Protein AF-A0A7W2ARF7-F1 (afdb_monomer)

pLDDT: mean 76.16, std 18.55, range [41.62, 95.25]

Foldseek 3Di:
DPPPPVFPFDPQCRLQQWDADPVGDIDGDPQNRSRRGDPPCPPCPDPPDDDPDD

Structure (mmCIF, N/CA/C/O backbone):
data_AF-A0A7W2ARF7-F1
#
_entry.id   AF-A0A7W2ARF7-F1
#
loop_
_atom_site.group_PDB
_atom_site.id
_atom_site.type_symbol
_atom_site.label_atom_id
_atom_site.label_alt_id
_atom_site.label_comp_id
_atom_site.label_asym_id
_atom_site.label_entity_id
_atom_site.label_seq_id
_atom_site.pdbx_PDB_ins_code
_atom_site.Cartn_x
_atom_site.Cartn_y
_atom_site.Cartn_z
_atom_site.occupancy
_atom_site.B_iso_or_equiv
_atom_site.auth_seq_id
_atom_site.auth_comp_id
_atom_site.auth_asym_id
_atom_site.auth_atom_id
_atom_site.pdbx_PDB_model_num
ATOM 1 N N . MET A 1 1 ? 6.219 -10.907 28.050 1.00 41.62 1 MET A N 1
ATOM 2 C CA . MET A 1 1 ? 5.101 -11.441 27.242 1.00 41.62 1 MET A CA 1
ATOM 3 C C . MET A 1 1 ? 4.987 -10.599 25.979 1.00 41.62 1 MET A C 1
ATOM 5 O O . MET A 1 1 ? 4.715 -9.414 26.090 1.00 41.62 1 MET A O 1
ATOM 9 N N . VAL A 1 2 ? 5.307 -11.156 24.807 1.00 51.75 2 VAL A N 1
ATOM 10 C CA . VAL A 1 2 ? 5.117 -10.465 23.520 1.00 51.75 2 VAL A CA 1
ATOM 11 C C . VAL A 1 2 ? 3.664 -10.692 23.124 1.00 51.75 2 VAL A C 1
ATOM 13 O O . VAL A 1 2 ? 3.281 -11.813 22.799 1.00 51.75 2 VAL A O 1
ATOM 16 N N . THR A 1 3 ? 2.831 -9.662 23.229 1.00 46.31 3 THR A N 1
ATOM 17 C CA . THR A 1 3 ? 1.449 -9.709 22.752 1.00 46.31 3 THR A CA 1
ATOM 18 C C . THR A 1 3 ? 1.500 -9.755 21.229 1.00 46.31 3 THR A C 1
ATOM 20 O O . THR A 1 3 ? 1.678 -8.729 20.578 1.00 46.31 3 THR A O 1
ATOM 23 N N . VAL A 1 4 ? 1.391 -10.951 20.648 1.00 53.47 4 VAL A N 1
ATOM 24 C CA . VAL A 1 4 ? 1.169 -11.105 19.208 1.00 53.47 4 VAL A CA 1
ATOM 25 C C . VAL A 1 4 ? -0.236 -10.603 18.902 1.00 53.47 4 VAL A C 1
ATOM 27 O O . VAL A 1 4 ? -1.217 -11.345 18.930 1.00 53.47 4 VAL A O 1
ATOM 30 N N . VAL A 1 5 ? -0.351 -9.296 18.668 1.00 57.56 5 VAL A N 1
ATOM 31 C CA . VAL A 1 5 ? -1.529 -8.718 18.031 1.00 57.56 5 VAL A CA 1
ATOM 32 C C . VAL A 1 5 ? -1.596 -9.413 16.677 1.00 57.56 5 VAL A C 1
ATOM 34 O O . VAL A 1 5 ? -0.749 -9.171 15.822 1.00 57.56 5 VAL A O 1
ATOM 37 N N . SER A 1 6 ? -2.506 -10.381 16.536 1.00 57.69 6 SER A N 1
ATOM 38 C CA . SER A 1 6 ? -2.690 -11.141 15.297 1.00 57.69 6 SER A CA 1
ATOM 39 C C . SER A 1 6 ? -3.374 -10.229 14.296 1.00 57.69 6 SER A C 1
ATOM 41 O O . SER A 1 6 ? -4.570 -10.347 14.028 1.00 57.69 6 SER A O 1
ATOM 43 N N . ASP A 1 7 ? -2.621 -9.241 13.831 1.00 73.12 7 ASP A N 1
ATOM 44 C CA . ASP A 1 7 ? -3.068 -8.368 12.782 1.00 73.12 7 ASP A CA 1
ATOM 45 C C . ASP A 1 7 ? -3.180 -9.210 11.513 1.00 73.12 7 ASP A C 1
ATOM 47 O O . ASP A 1 7 ? -2.235 -9.883 11.084 1.00 73.12 7 ASP A O 1
ATOM 51 N N . LYS A 1 8 ? -4.405 -9.283 10.996 1.00 85.69 8 LYS A N 1
ATOM 52 C CA . LYS A 1 8 ? -4.696 -10.082 9.819 1.00 85.69 8 LYS A CA 1
ATOM 53 C C . LYS A 1 8 ? -3.964 -9.421 8.664 1.00 85.69 8 LYS A C 1
ATOM 55 O O . LYS A 1 8 ? -4.164 -8.245 8.375 1.00 85.69 8 LYS A O 1
ATOM 60 N N . LYS A 1 9 ? -3.125 -10.201 7.993 1.00 90.81 9 LYS A N 1
ATOM 61 C CA . LYS A 1 9 ? -2.444 -9.786 6.771 1.00 90.81 9 LYS A CA 1
ATOM 62 C C . LYS A 1 9 ? -3.458 -9.173 5.801 1.00 90.81 9 LYS A C 1
ATOM 64 O O . LYS A 1 9 ? -4.521 -9.750 5.581 1.00 90.81 9 LYS A O 1
ATOM 69 N N . CYS A 1 1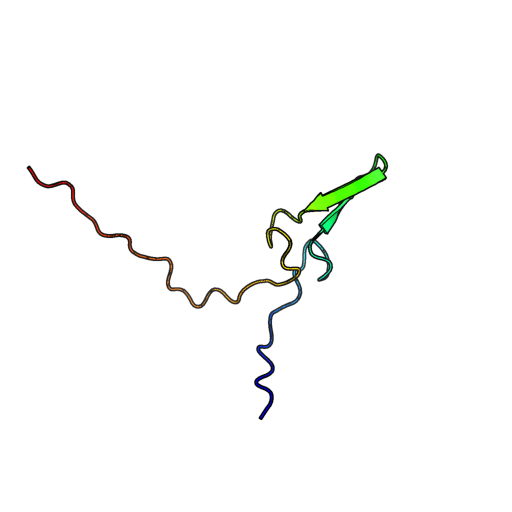0 ? -3.148 -7.997 5.255 1.00 90.75 10 CYS A N 1
ATOM 70 C CA . CYS A 1 10 ? -4.029 -7.354 4.285 1.00 90.75 10 CYS A CA 1
ATOM 71 C C . CYS A 1 10 ? -4.155 -8.224 3.033 1.00 90.75 10 CYS A C 1
ATOM 73 O O . CYS A 1 10 ? -3.158 -8.479 2.366 1.00 90.75 10 CYS A O 1
ATOM 75 N N . GLU A 1 11 ? -5.379 -8.649 2.722 1.00 91.50 11 GLU A N 1
ATOM 76 C CA . GLU A 1 11 ? -5.695 -9.579 1.628 1.00 91.50 11 GLU A CA 1
ATOM 77 C C . GLU A 1 11 ? -5.412 -8.976 0.243 1.00 91.50 11 GLU A C 1
ATOM 79 O O . GLU A 1 11 ? -5.196 -9.701 -0.720 1.00 91.50 11 GLU A O 1
ATOM 84 N N . TYR A 1 12 ? -5.366 -7.644 0.144 1.00 90.94 12 TYR A N 1
ATOM 85 C CA . TYR A 1 12 ? -5.170 -6.928 -1.120 1.00 90.94 12 TYR A CA 1
ATOM 86 C C . TYR A 1 12 ? -3.706 -6.767 -1.516 1.00 90.94 12 TYR A C 1
ATOM 88 O O . TYR A 1 12 ? -3.367 -6.853 -2.690 1.00 90.94 12 TYR A O 1
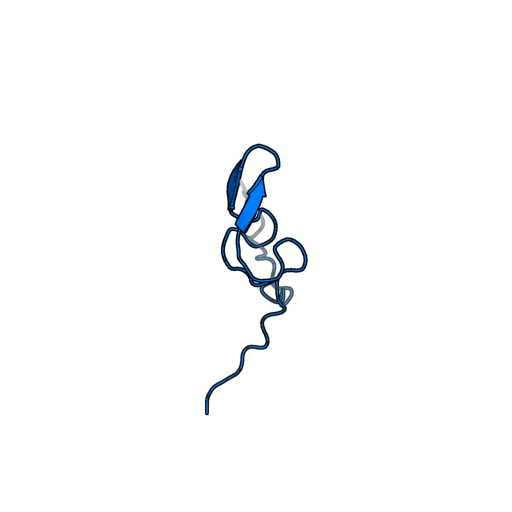ATOM 96 N N . CYS A 1 13 ? -2.842 -6.484 -0.543 1.00 92.81 13 CYS A N 1
ATOM 97 C CA . CYS A 1 13 ? -1.404 -6.328 -0.779 1.00 92.81 13 CYS A CA 1
ATOM 98 C C . CYS A 1 13 ? -0.599 -7.516 -0.272 1.00 92.81 13 CYS A C 1
ATOM 100 O O . CYS A 1 13 ? 0.623 -7.430 -0.218 1.00 92.81 13 CYS A O 1
ATOM 102 N N . ASP A 1 14 ? -1.276 -8.574 0.176 1.00 91.31 14 ASP A N 1
ATOM 103 C CA . ASP A 1 14 ? -0.666 -9.726 0.819 1.00 91.31 14 ASP A CA 1
ATOM 104 C C . ASP A 1 14 ? 0.402 -9.274 1.833 1.00 91.31 14 ASP A C 1
ATOM 106 O O . ASP A 1 14 ? 1.562 -9.678 1.800 1.00 91.31 14 ASP A O 1
ATOM 110 N N . GLY A 1 15 ? 0.007 -8.415 2.774 1.00 91.44 15 GLY A N 1
ATOM 111 C CA . GLY A 1 15 ? 0.879 -8.007 3.880 1.00 91.44 15 GLY A CA 1
ATOM 112 C C . GLY A 1 15 ? 1.960 -6.985 3.547 1.00 91.44 15 GLY A C 1
ATOM 113 O O . GLY A 1 15 ? 2.618 -6.500 4.461 1.00 91.44 15 GLY A O 1
ATOM 114 N N . GLN A 1 16 ? 2.143 -6.633 2.275 1.00 93.06 16 GLN A N 1
ATOM 115 C CA . GLN A 1 16 ? 3.256 -5.780 1.859 1.00 93.06 16 GLN A CA 1
ATOM 116 C C . GLN A 1 16 ? 3.027 -4.293 2.143 1.00 93.06 16 GLN A C 1
ATOM 118 O O . GLN A 1 16 ? 3.977 -3.534 2.292 1.00 93.06 16 GLN A O 1
ATOM 123 N N . GLY A 1 17 ? 1.767 -3.861 2.217 1.00 92.88 17 GLY A N 1
ATOM 124 C CA . GLY A 1 17 ? 1.401 -2.454 2.404 1.00 92.88 17 GLY A CA 1
ATOM 125 C C . GLY A 1 17 ? 1.388 -1.635 1.113 1.00 92.88 17 GLY A C 1
ATOM 126 O O . GLY A 1 17 ? 0.879 -0.520 1.109 1.00 9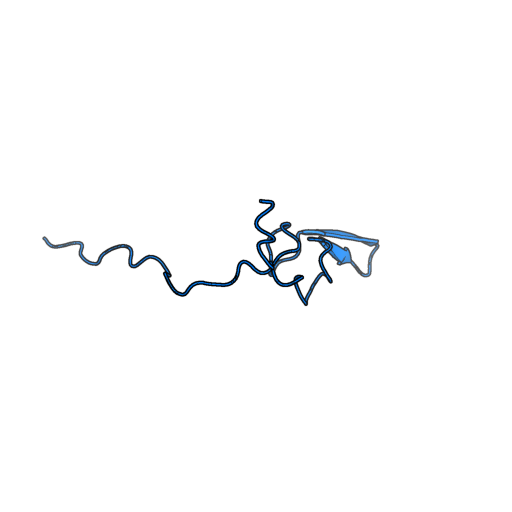2.88 17 GLY A O 1
ATOM 127 N N . TYR A 1 18 ? 1.839 -2.195 -0.003 1.00 94.00 18 TYR A N 1
ATOM 128 C CA . TYR A 1 18 ? 1.809 -1.573 -1.323 1.00 94.00 18 TYR A CA 1
ATOM 129 C C . TYR A 1 18 ? 1.394 -2.598 -2.380 1.00 94.00 18 TYR A C 1
ATOM 131 O O . TYR A 1 18 ? 1.451 -3.805 -2.145 1.00 94.00 18 TYR A O 1
ATOM 139 N N . VAL A 1 19 ? 0.941 -2.116 -3.531 1.00 93.25 19 VAL A N 1
ATOM 140 C CA . VAL A 1 19 ? 0.638 -2.946 -4.702 1.00 93.25 19 VAL A CA 1
ATOM 141 C C . VAL A 1 19 ? 1.539 -2.531 -5.854 1.00 93.25 19 VAL A C 1
ATOM 143 O O . VAL A 1 19 ? 1.952 -1.375 -5.937 1.00 93.25 19 VAL A O 1
ATOM 146 N N . ASN A 1 20 ? 1.878 -3.482 -6.718 1.00 93.00 20 ASN A N 1
ATOM 147 C CA . ASN A 1 20 ? 2.712 -3.224 -7.884 1.00 93.00 20 ASN A CA 1
ATOM 148 C C . ASN A 1 20 ? 1.816 -2.821 -9.061 1.00 93.00 20 ASN A C 1
ATOM 150 O O . ASN A 1 20 ? 0.855 -3.530 -9.368 1.00 93.00 20 ASN A O 1
ATOM 154 N N . LEU A 1 21 ? 2.117 -1.704 -9.720 1.00 89.19 21 LEU A N 1
ATOM 155 C CA . LEU A 1 21 ? 1.355 -1.249 -10.879 1.00 89.19 21 LEU A CA 1
ATOM 156 C C . LEU A 1 21 ? 1.769 -2.031 -12.127 1.00 89.19 21 LEU A C 1
ATOM 158 O O . LEU A 1 21 ? 2.936 -2.385 -12.300 1.00 89.19 21 LEU A O 1
ATOM 162 N N . LEU A 1 22 ? 0.819 -2.251 -13.042 1.00 90.50 22 LEU A N 1
ATOM 163 C CA . LEU A 1 22 ? 1.068 -2.966 -14.303 1.00 90.50 22 LEU A CA 1
ATOM 164 C C . LEU A 1 22 ? 2.126 -2.272 -15.173 1.00 90.50 22 LEU A C 1
ATOM 166 O O . LEU A 1 22 ? 2.866 -2.936 -15.890 1.00 90.50 22 LEU A O 1
ATOM 170 N N . LEU A 1 23 ? 2.203 -0.941 -15.098 1.00 93.06 23 LEU A N 1
ATOM 171 C CA . LEU A 1 23 ? 3.179 -0.128 -15.829 1.00 93.06 23 LEU A CA 1
ATOM 172 C C . LEU A 1 23 ? 4.532 -0.020 -15.099 1.00 93.06 23 LEU A C 1
ATOM 174 O O . LEU A 1 23 ? 5.412 0.717 -15.539 1.00 93.06 23 LEU A O 1
ATOM 178 N N . GLY A 1 24 ? 4.701 -0.754 -13.997 1.00 89.69 24 GLY A N 1
ATOM 179 C CA . GLY A 1 24 ? 5.843 -0.657 -13.098 1.00 89.69 24 GLY A CA 1
ATOM 180 C C . GLY A 1 24 ? 5.649 0.394 -12.002 1.00 89.69 24 GLY A C 1
ATOM 181 O O . GLY A 1 24 ? 4.855 1.326 -12.126 1.00 89.69 24 GLY A O 1
ATOM 182 N N . GLY A 1 25 ? 6.394 0.226 -10.909 1.00 90.81 25 GLY A N 1
ATOM 183 C CA . GLY A 1 25 ? 6.280 1.047 -9.702 1.00 90.81 25 GLY A CA 1
ATOM 184 C C . GLY A 1 25 ? 5.307 0.471 -8.675 1.00 90.81 25 GLY A C 1
ATOM 185 O O . GLY A 1 25 ? 4.604 -0.506 -8.933 1.00 90.81 25 GLY A O 1
ATOM 186 N N . SER A 1 26 ? 5.281 1.084 -7.496 1.00 94.12 26 SER A N 1
ATOM 187 C CA . SER A 1 26 ? 4.398 0.702 -6.401 1.00 94.12 26 SER A CA 1
ATOM 188 C C . SER A 1 26 ? 3.585 1.891 -5.910 1.00 94.12 26 SER A C 1
ATOM 190 O O . SER A 1 26 ? 4.078 3.015 -5.829 1.00 94.12 26 SER A O 1
ATOM 192 N N . GLU A 1 27 ? 2.330 1.634 -5.563 1.00 93.75 27 GLU A N 1
ATOM 193 C CA . GLU A 1 27 ? 1.499 2.582 -4.826 1.00 93.75 27 GLU A CA 1
ATOM 194 C C . GLU A 1 27 ? 1.125 2.001 -3.468 1.00 93.75 27 GLU A C 1
ATOM 196 O O . GLU A 1 27 ? 1.029 0.783 -3.283 1.00 93.75 27 GLU A O 1
ATOM 201 N N . SER A 1 28 ? 0.902 2.885 -2.501 1.00 95.25 28 SER A N 1
A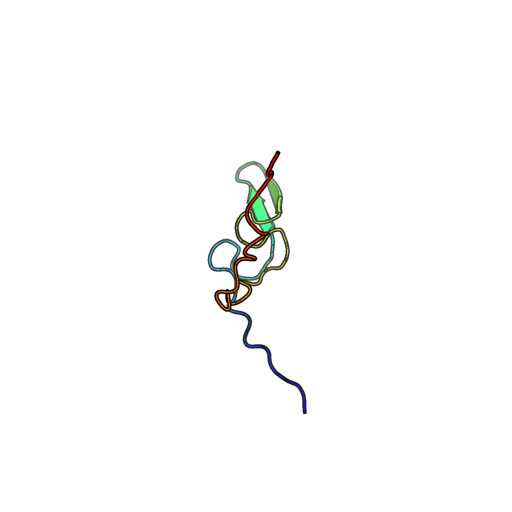TOM 202 C CA . SER A 1 28 ? 0.413 2.502 -1.182 1.00 95.25 28 SER A CA 1
ATOM 203 C C . SER A 1 28 ? -0.920 1.766 -1.306 1.00 95.25 28 SER A C 1
ATOM 205 O O . SER A 1 28 ? -1.846 2.237 -1.961 1.00 95.25 28 SER A O 1
ATOM 207 N N . CYS A 1 29 ? -1.043 0.618 -0.642 1.00 93.62 29 CYS A N 1
ATOM 208 C CA . CYS A 1 29 ? -2.240 -0.207 -0.724 1.00 93.62 29 CYS A CA 1
ATOM 209 C C . CYS A 1 29 ? -3.449 0.567 -0.194 1.00 93.62 29 CYS A C 1
ATOM 211 O O . CYS A 1 29 ? -3.476 0.951 0.974 1.00 93.62 29 CYS A O 1
ATOM 213 N N . TYR A 1 30 ? -4.470 0.745 -1.029 1.00 91.19 30 TYR A N 1
ATOM 214 C CA . TYR A 1 30 ? -5.659 1.529 -0.686 1.00 91.19 30 TYR A CA 1
ATOM 215 C C . TYR A 1 30 ? -6.448 0.967 0.510 1.00 91.19 30 TYR A C 1
ATOM 217 O O . TYR A 1 30 ? -7.107 1.720 1.218 1.00 91.19 30 TYR A O 1
ATOM 225 N N . ALA A 1 31 ? -6.389 -0.348 0.749 1.00 88.94 31 ALA A N 1
ATOM 226 C CA . ALA 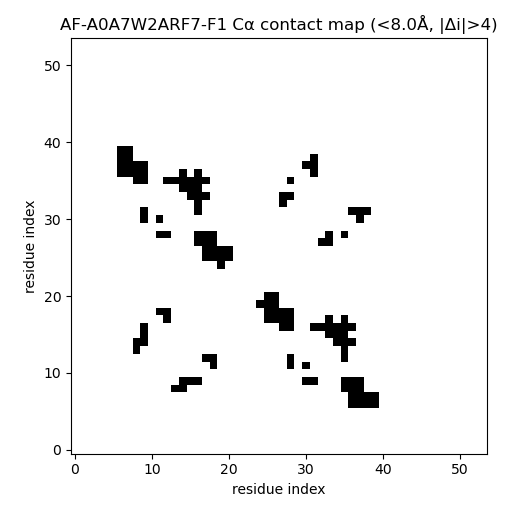A 1 31 ? -7.184 -1.009 1.785 1.00 88.94 31 ALA A CA 1
ATOM 227 C C . ALA A 1 31 ? -6.579 -0.870 3.189 1.00 88.94 31 ALA A C 1
ATOM 229 O O . ALA A 1 31 ? -7.306 -0.758 4.176 1.00 88.94 31 ALA A O 1
ATOM 230 N N . CYS A 1 32 ? -5.248 -0.889 3.286 1.00 91.38 32 CYS A N 1
ATOM 231 C CA . CYS A 1 32 ? -4.529 -0.763 4.555 1.00 91.38 32 CYS A CA 1
ATOM 232 C C . CYS A 1 32 ? -3.732 0.543 4.671 1.00 91.38 32 CYS A C 1
ATOM 234 O O . CYS A 1 32 ? -3.070 0.764 5.677 1.00 91.38 32 CYS A O 1
ATOM 236 N N . HIS A 1 33 ? -3.781 1.415 3.663 1.00 91.25 33 HIS A N 1
ATOM 237 C CA . HIS A 1 33 ? -3.069 2.693 3.615 1.00 91.25 33 HIS A CA 1
ATOM 238 C C . HIS A 1 33 ? -1.572 2.581 3.954 1.00 91.25 33 HIS A C 1
ATOM 240 O O . HIS A 1 33 ? -1.033 3.407 4.686 1.00 91.25 33 HIS A O 1
ATOM 246 N N . GLY A 1 34 ? -0.892 1.543 3.457 1.00 91.00 34 GLY A N 1
ATOM 247 C CA . GLY A 1 34 ? 0.540 1.352 3.716 1.00 91.00 34 GLY A CA 1
ATOM 248 C C . GLY A 1 34 ? 0.887 0.460 4.906 1.00 91.00 34 GLY A C 1
ATOM 249 O O . GLY A 1 34 ? 2.052 0.119 5.071 1.00 91.00 34 GLY A O 1
ATOM 250 N N . THR A 1 35 ? -0.074 0.041 5.738 1.00 91.88 35 THR A N 1
ATOM 251 C CA . THR A 1 35 ? 0.263 -0.680 6.981 1.00 91.88 35 THR A CA 1
ATOM 252 C C . THR A 1 35 ? 0.525 -2.176 6.788 1.00 91.88 35 THR A C 1
ATOM 254 O O . THR A 1 35 ? 1.022 -2.830 7.702 1.00 91.88 35 THR A O 1
ATOM 257 N N . GLY A 1 36 ? 0.140 -2.755 5.644 1.00 91.19 36 GLY A N 1
ATOM 258 C CA . GLY A 1 36 ? 0.227 -4.205 5.385 1.00 91.19 36 GLY A CA 1
ATOM 259 C C . GLY A 1 36 ? -0.73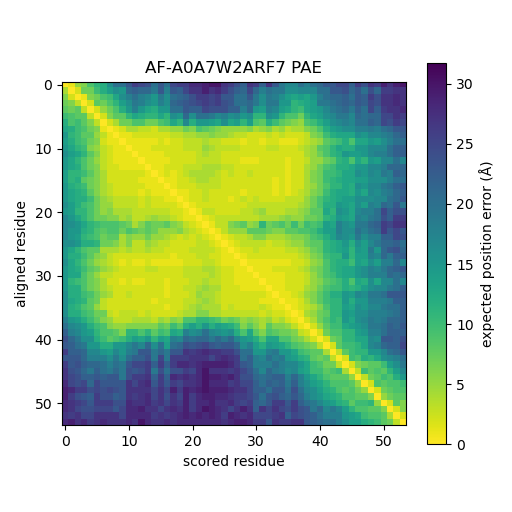1 -5.052 6.236 1.00 91.19 36 GLY A C 1
ATOM 260 O O . GLY A 1 36 ? -0.747 -6.277 6.170 1.00 91.19 36 GLY A O 1
ATOM 261 N N . THR A 1 37 ? -1.580 -4.401 7.017 1.00 90.94 37 THR A N 1
ATOM 262 C CA . THR A 1 37 ? -2.279 -4.994 8.153 1.00 90.94 37 THR A CA 1
ATOM 263 C C . THR A 1 37 ? -3.726 -4.537 8.154 1.00 90.94 37 THR A C 1
ATOM 265 O O . THR A 1 37 ? -4.005 -3.338 8.054 1.00 90.94 37 THR A O 1
ATOM 268 N N . VAL A 1 38 ? -4.667 -5.480 8.205 1.00 82.12 38 VAL A N 1
ATOM 269 C CA . VAL A 1 38 ? -6.068 -5.148 8.438 1.00 82.12 38 VAL A CA 1
ATOM 270 C C . VAL A 1 38 ? -6.203 -4.988 9.935 1.00 82.12 38 VAL A C 1
ATOM 272 O O . VAL A 1 38 ? -6.374 -5.971 10.661 1.00 82.12 38 VAL A O 1
ATOM 275 N N . LYS A 1 39 ? -6.178 -3.730 10.391 1.00 69.75 39 LYS A N 1
ATOM 276 C CA . LYS A 1 39 ? -6.555 -3.420 11.767 1.00 69.75 39 LYS A CA 1
ATOM 277 C C . LYS A 1 39 ? -7.903 -4.074 11.992 1.00 69.75 39 LYS A C 1
ATOM 279 O O . LYS A 1 39 ? -8.888 -3.666 11.369 1.00 69.75 39 LYS A O 1
ATOM 284 N N . ALA A 1 40 ? -7.929 -5.107 12.834 1.00 59.41 40 ALA A N 1
ATOM 285 C CA . ALA A 1 40 ? -9.163 -5.738 13.248 1.00 59.41 40 ALA A CA 1
ATOM 286 C C . ALA A 1 40 ? -10.031 -4.592 13.749 1.00 59.41 40 ALA A C 1
ATOM 288 O O . ALA A 1 40 ? -9.711 -3.965 14.763 1.00 59.41 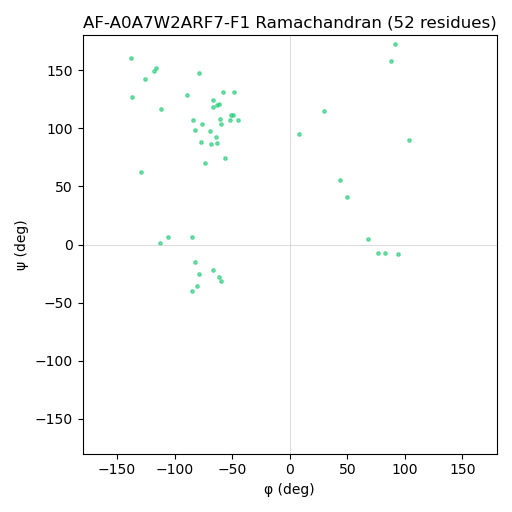40 ALA A O 1
ATOM 289 N N . ARG A 1 41 ? -11.056 -4.232 12.968 1.00 52.03 41 ARG A N 1
ATOM 290 C CA . ARG A 1 41 ? -12.051 -3.258 13.380 1.00 52.03 41 ARG A CA 1
ATOM 291 C C . ARG A 1 41 ? -12.720 -3.897 14.582 1.00 52.03 41 ARG A C 1
ATOM 293 O O . ARG A 1 41 ? -13.725 -4.581 14.452 1.00 52.03 41 ARG A O 1
ATOM 300 N N . ASN A 1 42 ? -12.159 -3.690 15.766 1.00 48.88 42 ASN A N 1
ATOM 301 C CA . ASN A 1 42 ? -12.995 -3.649 16.932 1.00 48.88 42 ASN A CA 1
ATOM 302 C C . ASN A 1 42 ? -13.931 -2.486 16.639 1.00 48.88 42 ASN A C 1
ATOM 304 O O . ASN A 1 42 ? -13.477 -1.348 16.512 1.00 48.88 42 ASN A O 1
ATOM 308 N N . SER A 1 43 ? -15.185 -2.823 16.356 1.00 47.31 43 SER A N 1
ATOM 309 C CA . SER A 1 43 ? -16.277 -1.945 15.973 1.00 47.31 43 SER A CA 1
ATOM 310 C C . SER A 1 43 ? -16.493 -0.861 17.024 1.00 47.31 43 SER A C 1
ATOM 312 O O . SER A 1 43 ? -17.435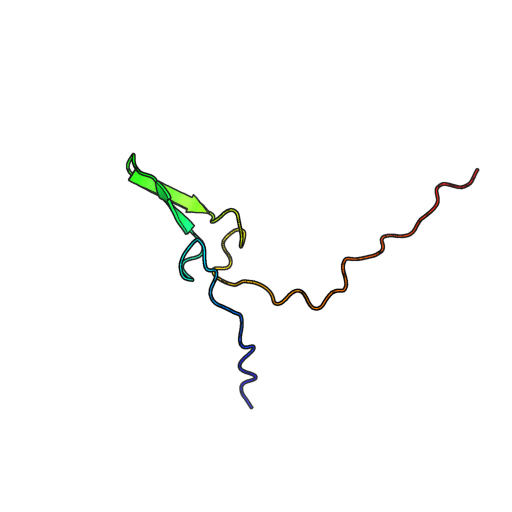 -0.888 17.802 1.00 47.31 43 SER A O 1
ATOM 314 N N . LYS A 1 44 ? -15.600 0.119 17.050 1.00 46.69 44 L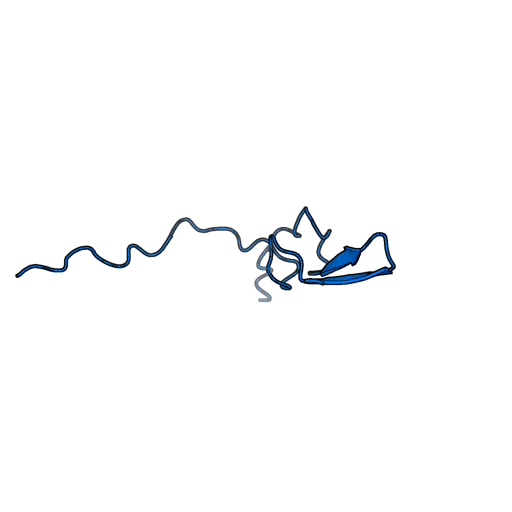YS A N 1
ATOM 315 C CA . LYS A 1 44 ? -15.794 1.441 17.617 1.00 46.69 44 LYS A CA 1
ATOM 316 C C . LYS A 1 44 ? -15.374 2.428 16.543 1.00 46.69 44 LYS A C 1
ATOM 318 O O . LYS A 1 44 ? -14.429 3.194 16.697 1.00 46.69 44 LYS A O 1
ATOM 323 N N . ALA A 1 45 ? -16.112 2.370 15.430 1.00 52.41 45 ALA A N 1
ATOM 324 C CA . ALA A 1 45 ? -16.361 3.559 14.641 1.00 52.41 45 ALA A CA 1
ATOM 325 C C . ALA A 1 45 ? -16.830 4.625 15.629 1.00 52.41 45 ALA A C 1
ATOM 327 O O . ALA A 1 45 ? -17.852 4.491 16.305 1.00 52.41 45 ALA A O 1
ATOM 328 N N . GLN A 1 46 ? -15.962 5.607 15.784 1.00 56.72 46 GLN A N 1
ATOM 329 C CA . GLN A 1 46 ? -16.171 6.829 16.513 1.00 56.72 46 GLN A CA 1
ATOM 330 C C . GLN A 1 46 ? -17.554 7.375 16.139 1.00 56.72 46 GLN A C 1
ATOM 332 O O . GLN A 1 46 ? -17.766 7.876 15.038 1.00 56.72 46 GLN A O 1
ATOM 337 N N . LYS A 1 47 ? -18.514 7.282 17.065 1.00 49.88 47 LYS A N 1
ATOM 338 C CA . LYS A 1 47 ? -19.583 8.274 17.131 1.00 49.88 47 LYS A CA 1
ATOM 339 C C . LYS A 1 47 ? -18.894 9.593 17.477 1.00 49.88 47 LYS A C 1
ATOM 341 O O . LYS A 1 47 ? -18.695 9.879 18.653 1.00 49.88 47 LYS A O 1
ATOM 346 N N . GLN A 1 48 ? -18.518 10.382 16.476 1.00 61.53 48 GLN A N 1
ATOM 347 C CA . GLN A 1 48 ? -18.401 11.820 16.679 1.00 61.53 48 GLN A CA 1
ATOM 348 C C . GLN A 1 48 ? -19.833 12.365 16.659 1.00 61.53 48 GLN A C 1
ATOM 350 O O . GLN A 1 48 ? -20.429 12.598 15.611 1.00 61.53 48 GLN A O 1
ATOM 355 N N . THR A 1 49 ? -20.421 12.350 17.859 1.00 52.81 49 THR A N 1
ATOM 356 C CA . THR A 1 49 ? -21.428 13.268 18.409 1.00 52.81 49 THR A CA 1
ATOM 357 C C . THR A 1 49 ? -21.968 14.253 17.371 1.00 52.81 49 THR A C 1
ATOM 359 O O . THR A 1 49 ? -21.306 15.211 16.996 1.00 52.81 49 THR A O 1
ATOM 362 N N . GLN A 1 50 ? -23.093 13.932 16.734 1.00 65.62 50 GLN A N 1
ATOM 363 C CA . GLN A 1 50 ? -24.388 14.543 17.055 1.00 65.62 50 GLN A CA 1
ATOM 364 C C . GLN A 1 50 ? -24.292 15.982 17.594 1.00 65.62 50 GLN A C 1
ATOM 366 O O . GLN A 1 50 ? -23.930 16.188 18.746 1.00 65.62 50 GLN A O 1
ATOM 371 N N . ASN A 1 51 ? -24.832 16.904 16.793 1.00 65.44 51 ASN A N 1
ATOM 372 C CA . ASN A 1 51 ? -25.613 18.069 17.218 1.00 65.44 51 ASN A CA 1
ATOM 373 C C . ASN A 1 51 ? -24.913 19.442 17.185 1.00 65.44 51 ASN A C 1
ATOM 375 O O . ASN A 1 51 ? -24.392 19.928 18.184 1.00 65.44 51 ASN A O 1
ATOM 379 N N . SER A 1 52 ? -25.026 20.115 16.036 1.00 58.16 52 SER A N 1
ATOM 380 C CA . SER A 1 52 ? -25.174 21.571 16.012 1.00 58.16 52 SER A CA 1
ATOM 381 C C . SER A 1 52 ? -26.621 21.881 16.416 1.00 58.16 52 SER A C 1
ATOM 383 O O . SER A 1 52 ? -27.545 21.642 15.636 1.00 58.16 52 SER A O 1
ATOM 385 N N . LYS A 1 53 ? -26.817 22.338 17.660 1.00 69.12 53 LYS A N 1
ATOM 386 C CA . LYS A 1 53 ? -28.087 22.889 18.144 1.00 69.12 53 LYS A CA 1
ATOM 387 C C . LYS A 1 53 ? -27.883 24.379 18.383 1.00 69.12 53 LYS A C 1
ATOM 389 O O . LYS A 1 53 ? -27.120 24.709 19.282 1.00 69.12 53 LYS A O 1
ATOM 394 N N . TYR A 1 54 ? -28.619 25.170 17.604 1.00 44.19 54 TYR A N 1
ATOM 395 C CA . TYR A 1 54 ? -29.049 26.553 17.846 1.00 44.19 54 TYR A CA 1
ATOM 396 C C . TYR A 1 54 ? -27.969 27.598 18.157 1.00 44.19 54 TYR A C 1
ATOM 398 O O . TYR A 1 54 ? -27.415 27.587 19.276 1.00 44.19 54 TYR A O 1
#

Secondary structure (DSSP, 8-state):
------PEEPTTTTTSSEEE-TTS-EEE-TTTTTSSEE----S-----------

InterPro domains:
  IPR035272 Protein of unknown function DUF5351 [PF17302] (10-37)
  IPR036410 Heat shock protein DnaJ, cysteine-rich domain superfamily [SSF57938] (9-42)

Mean predicted aligned error: 11.76 Å

Radius of gyration: 16.68 Å; Cα contacts (8 Å, |Δi|>4): 66; chains: 1; bounding box: 35×38×43 Å

Solvent-accessible surface area (backbone atoms only — not comparable to full-atom values): 3587 Å² total; per-residue (Å²): 135,85,81,77,75,80,59,43,61,21,84,87,34,70,40,65,10,35,40,78,44,95,88,60,63,73,45,66,21,84,90,41,72,47,66,14,31,39,74,75,73,69,87,64,77,76,79,76,74,82,80,94,73,134

Sequence (54 aa):
MVTVVSDKKCEYCDGQGYVNLLLGGSESCYACHGTGTVKARNSKAQKQTQNSKY

Organism: NCBI:txid2756294